Protein AF-A0A0C9YZS5-F1 (afdb_monomer_lite)

Organism: NCBI:txid765257

Foldseek 3Di:
DDPDDLVNDDDDPDDQQKWKAWPFFCDGDIDSDVVVNCVGHPPGPPTDMDMDRDPVVVD

InterPro domains:
  IPR009027 Large ribosomal subunit protein bL9/RNase H1, N-terminal [SSF55658] (18-57)
  IPR011320 Ribonuclease H1, N-terminal [PF01693] (19-54)
  IPR037056 Ribonuclease H1, N-terminal domain superfamily [G3DSA:3.40.970.10] (16-58)

Secondary structure (DSSP, 8-state):
-----GGG-PPPSS--S-EEEEEESSS-EEESSHHHHHHHHTT-TT-EEEEES-GGG--

Structure (mmCIF, N/CA/C/O backbone):
data_AF-A0A0C9YZS5-F1
#
_entry.id   AF-A0A0C9YZS5-F1
#
loop_
_atom_site.group_PDB
_atom_site.id
_atom_site.type_symbol
_atom_site.label_atom_id
_atom_site.label_alt_id
_atom_site.label_comp_id
_atom_site.label_asym_id
_atom_site.label_entity_id
_atom_site.label_seq_id
_atom_site.pdbx_PDB_ins_code
_atom_site.Cartn_x
_atom_site.Cartn_y
_atom_site.Cartn_z
_atom_site.occupancy
_atom_site.B_iso_or_equiv
_atom_site.auth_seq_id
_atom_site.auth_comp_id
_atom_site.auth_asym_id
_atom_site.auth_atom_id
_atom_site.pdbx_PDB_model_num
ATOM 1 N N . MET A 1 1 ? -5.386 9.219 -15.485 1.00 39.75 1 MET A N 1
ATOM 2 C CA . MET A 1 1 ? -5.897 8.626 -14.232 1.00 39.75 1 MET A CA 1
ATOM 3 C C . MET A 1 1 ? -5.588 9.619 -13.125 1.00 39.75 1 MET A C 1
ATOM 5 O O . MET A 1 1 ? -4.440 10.036 -13.043 1.00 39.75 1 MET A O 1
ATOM 9 N N . GLN A 1 2 ? -6.595 10.130 -12.411 1.00 40.81 2 GLN A N 1
ATOM 10 C CA . GLN A 1 2 ? -6.369 11.111 -11.341 1.00 40.81 2 GLN A CA 1
ATOM 11 C C . GLN A 1 2 ? -5.647 10.423 -10.171 1.00 40.81 2 GLN A C 1
ATOM 13 O O . GLN A 1 2 ? -6.019 9.295 -9.845 1.00 40.81 2 GLN A O 1
ATOM 18 N N . PRO A 1 3 ? -4.631 11.052 -9.553 1.00 46.59 3 PRO A N 1
ATOM 19 C CA . PRO A 1 3 ? -4.045 10.518 -8.335 1.00 46.59 3 PRO A CA 1
ATOM 20 C C . PRO A 1 3 ? -5.123 10.490 -7.249 1.00 46.59 3 PRO A C 1
ATOM 22 O O . PRO A 1 3 ? -5.915 11.424 -7.122 1.00 46.59 3 PRO A O 1
ATOM 25 N N . ILE A 1 4 ? -5.177 9.387 -6.509 1.00 55.00 4 ILE A N 1
ATOM 26 C CA . ILE A 1 4 ? -6.004 9.223 -5.313 1.00 55.00 4 ILE A CA 1
ATOM 27 C C . ILE A 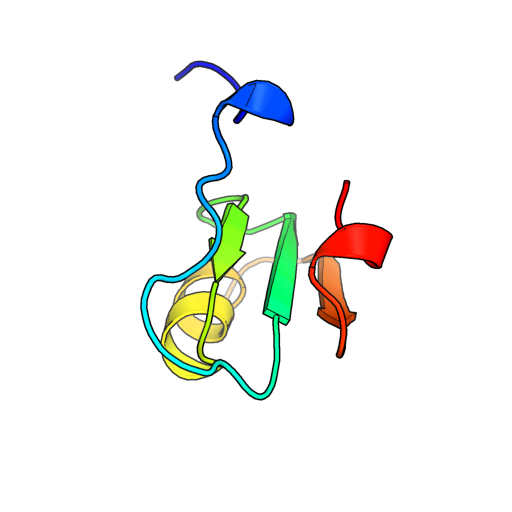1 4 ? -5.773 10.409 -4.368 1.00 55.00 4 ILE A C 1
ATOM 29 O O . ILE A 1 4 ? -4.726 10.526 -3.740 1.00 55.00 4 ILE A O 1
ATOM 33 N N . HIS A 1 5 ? -6.746 11.320 -4.322 1.00 51.56 5 HIS A N 1
ATOM 34 C CA . HIS A 1 5 ? -6.776 12.420 -3.367 1.00 51.56 5 HIS A CA 1
ATOM 35 C C . HIS A 1 5 ? -7.082 11.846 -1.972 1.00 51.56 5 HIS A C 1
ATOM 37 O O . HIS A 1 5 ? -7.978 10.998 -1.890 1.00 51.56 5 HIS A O 1
ATOM 43 N N . PRO A 1 6 ? -6.404 12.295 -0.900 1.00 56.25 6 PRO A N 1
ATOM 44 C CA . PRO A 1 6 ? -6.619 11.820 0.472 1.00 56.25 6 PRO A CA 1
ATOM 45 C C . PRO A 1 6 ? -8.103 11.739 0.873 1.00 56.25 6 PRO A C 1
ATOM 47 O O . PRO A 1 6 ? -8.549 10.742 1.434 1.00 56.25 6 PRO A O 1
ATOM 50 N N . ASP A 1 7 ? -8.900 12.727 0.455 1.00 57.41 7 ASP A N 1
ATOM 51 C CA . ASP A 1 7 ? -10.343 12.805 0.744 1.00 57.41 7 ASP A CA 1
ATOM 52 C C . ASP A 1 7 ? -11.204 11.701 0.100 1.00 57.41 7 ASP A C 1
ATOM 54 O O . ASP A 1 7 ? -12.345 11.488 0.507 1.00 57.41 7 ASP A O 1
ATOM 58 N N . ASN A 1 8 ? -10.690 10.991 -0.908 1.00 60.62 8 ASN A N 1
ATOM 59 C CA . ASN A 1 8 ? -11.408 9.899 -1.575 1.00 60.62 8 ASN A CA 1
ATOM 60 C C . ASN A 1 8 ? -11.073 8.522 -0.997 1.00 60.62 8 ASN A C 1
ATOM 62 O O . ASN A 1 8 ? -11.652 7.518 -1.431 1.00 60.62 8 ASN A O 1
ATOM 66 N N . ILE A 1 9 ? -10.154 8.447 -0.032 1.00 66.25 9 ILE A N 1
ATOM 67 C CA . ILE A 1 9 ? -9.812 7.186 0.609 1.00 66.25 9 ILE A CA 1
ATOM 68 C C . ILE A 1 9 ? -10.902 6.897 1.642 1.00 66.25 9 ILE A C 1
ATOM 70 O O . ILE A 1 9 ? -10.936 7.451 2.739 1.00 66.25 9 ILE A O 1
ATOM 74 N N . LYS A 1 10 ? -11.848 6.036 1.264 1.00 66.06 10 LYS A N 1
ATOM 75 C CA . LYS A 1 10 ? -12.878 5.576 2.193 1.00 66.06 10 LYS A CA 1
ATOM 76 C C . LYS A 1 10 ? -12.243 4.612 3.191 1.00 66.06 10 LYS A C 1
ATOM 78 O O . LYS A 1 10 ? -11.576 3.669 2.752 1.00 66.06 10 LYS A O 1
ATOM 83 N N . PRO A 1 11 ? -12.477 4.799 4.500 1.00 67.50 11 PRO A N 1
ATOM 84 C CA . PRO A 1 11 ? -12.050 3.822 5.477 1.00 67.50 11 PRO A CA 1
ATOM 85 C C . PRO A 1 11 ? -12.719 2.478 5.162 1.00 67.50 11 PRO A C 1
ATOM 87 O O . PRO A 1 11 ? -13.865 2.445 4.692 1.00 67.50 11 PRO A O 1
ATOM 90 N N . PRO A 1 12 ? -12.019 1.364 5.394 1.00 67.06 12 PRO A N 1
ATOM 91 C CA . PRO A 1 12 ? -12.605 0.054 5.198 1.00 67.06 12 PRO A CA 1
ATOM 92 C C . PRO A 1 12 ? -13.816 -0.121 6.124 1.00 67.06 12 PRO A C 1
ATOM 94 O O . PRO A 1 12 ? -13.792 0.243 7.296 1.00 67.06 12 PRO A O 1
ATOM 97 N N . THR A 1 13 ? -14.897 -0.691 5.591 1.00 70.38 13 THR A N 1
ATOM 98 C CA . THR A 1 13 ? -16.138 -0.963 6.341 1.00 70.38 13 THR A CA 1
ATOM 99 C C . THR A 1 13 ? -16.029 -2.186 7.255 1.00 70.38 13 THR A C 1
ATOM 101 O O . THR A 1 13 ? -16.948 -2.477 8.015 1.00 70.38 13 THR A O 1
ATOM 104 N N . THR A 1 14 ? -14.918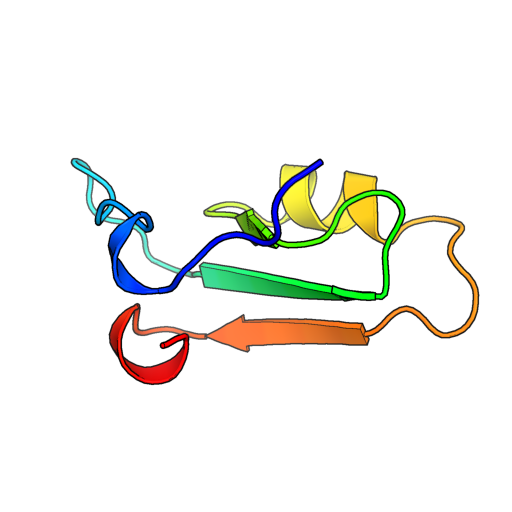 -2.916 7.172 1.00 71.50 14 THR A N 1
ATOM 105 C CA . THR A 1 14 ? -14.579 -4.078 7.998 1.00 71.50 14 THR A CA 1
ATOM 106 C C . THR A 1 14 ? -13.289 -3.807 8.769 1.00 71.50 14 THR A C 1
ATOM 108 O O . THR A 1 14 ? -12.456 -3.048 8.274 1.00 71.50 14 THR A O 1
ATOM 111 N N . PRO A 1 15 ? -13.068 -4.441 9.935 1.00 73.75 15 PRO A N 1
ATOM 112 C CA . PRO A 1 15 ? -11.791 -4.350 10.633 1.00 73.75 15 PRO A CA 1
ATOM 113 C C . PRO A 1 15 ? -10.663 -4.823 9.714 1.00 73.75 15 PRO A C 1
ATOM 115 O O . PRO A 1 15 ? -10.705 -5.943 9.205 1.00 73.75 15 PRO A O 1
ATOM 118 N N . VAL A 1 16 ? -9.678 -3.960 9.485 1.00 75.25 16 VAL A N 1
ATOM 119 C CA . VAL A 1 16 ? -8.469 -4.295 8.733 1.00 75.25 16 VAL A CA 1
ATOM 120 C C . VAL A 1 16 ? -7.304 -4.207 9.695 1.00 75.25 16 VAL A C 1
ATOM 122 O O . VAL A 1 16 ? -7.142 -3.204 10.385 1.00 75.25 16 VAL A O 1
ATOM 125 N N . ASN A 1 17 ? -6.507 -5.267 9.749 1.00 75.56 17 ASN A N 1
ATOM 126 C CA . ASN A 1 17 ? -5.377 -5.328 10.668 1.00 75.56 17 ASN A CA 1
ATOM 127 C C . ASN A 1 17 ? -4.174 -4.530 10.147 1.00 75.56 17 ASN A C 1
ATOM 129 O O . ASN A 1 17 ? -3.310 -4.151 10.932 1.00 75.56 17 ASN A O 1
ATOM 133 N N . GLU A 1 18 ? -4.075 -4.345 8.826 1.00 82.81 18 GLU A N 1
ATOM 134 C CA . GLU A 1 18 ? -2.868 -3.857 8.160 1.00 82.81 18 GLU A CA 1
ATOM 135 C C . GLU A 1 18 ? -3.203 -3.107 6.863 1.00 82.81 18 GLU A C 1
ATOM 137 O O . GLU A 1 18 ? -4.040 -3.539 6.071 1.00 82.81 18 GLU A O 1
ATOM 142 N N . PHE A 1 19 ? -2.495 -2.009 6.622 1.00 85.69 19 PHE A N 1
ATOM 143 C CA . PHE A 1 19 ? -2.560 -1.216 5.400 1.00 85.69 19 PHE A CA 1
ATOM 144 C C . PHE A 1 19 ? -1.240 -1.342 4.648 1.00 85.69 19 PHE A C 1
ATOM 146 O O . PHE A 1 19 ? -0.168 -1.293 5.250 1.00 85.69 19 PHE A O 1
ATOM 153 N N . TYR A 1 20 ? -1.311 -1.470 3.330 1.00 88.31 20 TYR A N 1
ATOM 154 C CA . TYR A 1 20 ? -0.160 -1.578 2.446 1.00 88.31 20 TYR A CA 1
ATOM 155 C C . TYR A 1 20 ? -0.195 -0.432 1.451 1.00 88.31 20 TYR A C 1
ATOM 157 O O . TYR A 1 20 ? -1.100 -0.349 0.628 1.00 88.31 20 TYR A O 1
ATOM 165 N N . VAL A 1 21 ? 0.789 0.450 1.519 1.00 89.12 21 VAL A N 1
ATOM 166 C CA . VAL A 1 21 ? 0.872 1.635 0.671 1.00 89.12 21 VAL A CA 1
ATOM 167 C C . VAL A 1 21 ? 1.897 1.371 -0.414 1.00 89.12 21 VAL A C 1
ATOM 169 O O . VAL A 1 21 ? 3.051 1.087 -0.108 1.00 89.12 21 VAL A O 1
ATOM 172 N N . VAL A 1 22 ? 1.492 1.468 -1.676 1.00 89.81 22 VAL A N 1
ATOM 173 C CA . VAL A 1 22 ? 2.373 1.372 -2.842 1.00 89.81 22 VAL A CA 1
ATOM 174 C C . VAL A 1 22 ? 2.548 2.769 -3.426 1.00 89.81 22 VAL A C 1
ATOM 176 O O . VAL A 1 22 ? 1.622 3.323 -4.018 1.00 89.81 22 VAL A O 1
ATOM 179 N N . ILE A 1 23 ? 3.748 3.327 -3.263 1.00 90.25 23 ILE A N 1
ATOM 180 C CA . ILE A 1 23 ? 4.148 4.622 -3.833 1.00 90.25 23 ILE A CA 1
ATOM 181 C C . ILE A 1 23 ? 4.719 4.426 -5.242 1.00 90.25 23 ILE A C 1
ATOM 183 O O . ILE A 1 23 ? 4.490 5.247 -6.126 1.00 90.25 23 ILE A O 1
ATOM 187 N N . VAL A 1 24 ? 5.454 3.331 -5.464 1.00 90.06 24 VAL A N 1
ATOM 188 C CA . VAL A 1 24 ? 6.010 2.966 -6.774 1.00 90.06 24 VAL A CA 1
ATOM 189 C C . VAL A 1 24 ? 5.712 1.497 -7.041 1.00 90.06 24 VAL A C 1
ATOM 191 O O . VAL A 1 24 ? 6.177 0.625 -6.307 1.00 90.06 24 VAL A O 1
ATOM 194 N N . GLY A 1 25 ? 4.956 1.236 -8.105 1.00 91.75 25 GLY A N 1
ATOM 195 C CA . GLY A 1 25 ? 4.504 -0.086 -8.528 1.00 91.75 25 GLY A CA 1
ATOM 196 C C . GLY A 1 25 ? 3.841 -0.029 -9.908 1.00 91.75 25 GLY A C 1
ATOM 197 O O . GLY A 1 25 ? 3.783 1.030 -10.529 1.00 91.75 25 GLY A O 1
ATOM 198 N N . GLN A 1 26 ? 3.323 -1.166 -10.372 1.00 91.19 26 GLN A N 1
ATOM 199 C CA . GLN A 1 26 ? 2.450 -1.276 -11.543 1.00 91.19 26 GLN A CA 1
ATOM 200 C C . GLN A 1 26 ? 1.187 -0.428 -11.353 1.00 91.19 26 GLN A C 1
ATOM 202 O O . GLN A 1 26 ? 0.701 0.187 -12.297 1.00 91.19 26 GLN A O 1
ATOM 207 N N . GLU A 1 27 ? 0.693 -0.367 -10.115 1.00 90.75 27 GLU A N 1
ATOM 208 C CA . GLU A 1 27 ? -0.381 0.525 -9.699 1.00 90.75 27 GLU A CA 1
ATOM 209 C C . GLU A 1 27 ? -0.095 1.036 -8.285 1.00 90.75 27 GLU A C 1
ATOM 211 O O . GLU A 1 27 ? 0.276 0.263 -7.398 1.00 90.75 27 GLU A O 1
ATOM 216 N N . THR A 1 28 ? -0.245 2.342 -8.089 1.00 88.88 28 THR A N 1
ATOM 217 C CA . THR A 1 28 ? -0.061 2.996 -6.793 1.00 88.88 28 THR A CA 1
ATOM 218 C C . THR A 1 28 ? -1.377 3.030 -6.030 1.00 88.88 28 THR A C 1
ATOM 220 O O . THR A 1 28 ? -2.450 3.122 -6.626 1.00 88.88 28 THR A O 1
ATOM 223 N N . GLY A 1 29 ? -1.314 2.934 -4.704 1.00 86.38 29 GLY A N 1
ATOM 224 C CA . GLY A 1 29 ? -2.527 2.878 -3.900 1.00 86.38 29 GLY A CA 1
ATOM 225 C C . GLY A 1 29 ? -2.342 2.317 -2.507 1.00 86.38 29 GLY A C 1
ATOM 226 O O . GLY A 1 29 ? -1.239 1.950 -2.105 1.00 86.38 29 GLY A O 1
ATOM 227 N N . ILE A 1 30 ? -3.455 2.257 -1.784 1.00 86.12 30 ILE A N 1
ATOM 228 C CA . ILE A 1 30 ? -3.547 1.634 -0.469 1.00 86.12 30 ILE A CA 1
ATOM 229 C C . ILE A 1 30 ? -4.319 0.335 -0.638 1.00 86.12 30 ILE A C 1
ATOM 231 O O . ILE A 1 30 ? -5.417 0.318 -1.193 1.00 86.12 30 ILE A O 1
ATOM 235 N N . PHE A 1 31 ? -3.740 -0.744 -0.141 1.00 86.31 31 PHE A N 1
ATOM 236 C CA . PHE A 1 31 ? -4.288 -2.086 -0.193 1.00 86.31 31 PHE A CA 1
ATOM 237 C C . PHE A 1 31 ? -4.475 -2.601 1.229 1.00 86.31 31 PHE A C 1
ATOM 239 O O . PHE A 1 31 ? -3.706 -2.280 2.135 1.00 86.31 31 PHE A O 1
ATOM 246 N N . TYR A 1 32 ? -5.500 -3.420 1.426 1.00 86.69 32 TYR A N 1
ATOM 247 C CA . TYR A 1 32 ? -5.872 -3.953 2.741 1.00 86.69 32 TYR A CA 1
ATOM 248 C C . TYR A 1 32 ? -5.388 -5.393 2.952 1.00 86.69 32 TYR A C 1
ATOM 250 O O . TYR A 1 32 ? -5.683 -6.020 3.966 1.00 86.69 32 TYR A O 1
ATOM 258 N N . ASN A 1 33 ? -4.661 -5.937 1.976 1.00 87.06 33 ASN A N 1
ATOM 259 C CA . ASN A 1 33 ? -4.028 -7.241 2.051 1.00 87.06 33 ASN A CA 1
ATOM 260 C C . ASN A 1 33 ? -2.696 -7.228 1.287 1.00 87.06 33 ASN A C 1
ATOM 262 O O . ASN A 1 33 ? -2.503 -6.463 0.339 1.00 87.06 33 ASN A O 1
ATOM 266 N N . TRP A 1 34 ? -1.776 -8.092 1.715 1.00 87.62 34 TRP A N 1
ATOM 267 C CA . TRP A 1 34 ? -0.461 -8.188 1.092 1.00 87.62 34 TRP A CA 1
ATOM 268 C C . TRP A 1 34 ? -0.522 -8.729 -0.335 1.00 87.62 34 TRP A C 1
ATOM 270 O O . TRP A 1 34 ? 0.238 -8.267 -1.173 1.00 87.62 34 TRP A O 1
ATOM 280 N N . ASN A 1 35 ? -1.404 -9.685 -0.635 1.00 92.25 35 ASN A N 1
ATOM 281 C CA . ASN A 1 35 ? -1.442 -10.329 -1.952 1.00 92.25 35 ASN A CA 1
ATOM 282 C C . ASN A 1 35 ? -1.740 -9.325 -3.077 1.00 92.25 35 ASN A C 1
ATOM 284 O O . ASN A 1 35 ? -1.069 -9.346 -4.109 1.00 92.25 35 ASN A O 1
ATOM 288 N N . ASP A 1 36 ? -2.677 -8.410 -2.845 1.00 90.31 36 ASP A N 1
ATOM 289 C CA . ASP A 1 36 ? -3.026 -7.341 -3.774 1.00 9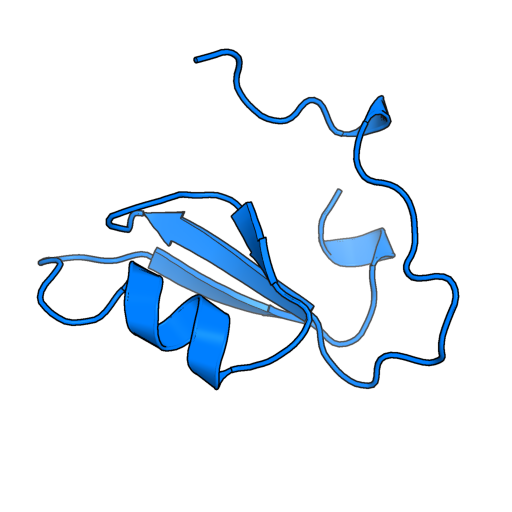0.31 36 ASP A CA 1
ATOM 290 C C . ASP A 1 36 ? -1.870 -6.348 -3.904 1.00 90.31 36 ASP A C 1
ATOM 292 O O . ASP A 1 36 ? -1.471 -6.020 -5.018 1.00 90.31 36 ASP A O 1
ATOM 296 N N . ALA A 1 37 ? -1.266 -5.922 -2.788 1.00 90.88 37 ALA A N 1
ATOM 297 C CA . ALA A 1 37 ? -0.110 -5.023 -2.812 1.00 90.88 37 ALA A CA 1
ATOM 298 C C . ALA A 1 37 ? 1.092 -5.644 -3.545 1.00 90.88 37 ALA A C 1
ATOM 300 O O . ALA A 1 37 ? 1.723 -4.999 -4.383 1.00 90.88 37 ALA A O 1
ATOM 301 N N . ALA A 1 38 ? 1.381 -6.917 -3.269 1.00 92.88 38 ALA A N 1
ATOM 302 C CA . ALA A 1 38 ? 2.459 -7.689 -3.870 1.00 92.88 38 ALA A CA 1
ATOM 303 C C . ALA A 1 38 ? 2.279 -7.788 -5.385 1.00 92.88 38 ALA A C 1
ATOM 305 O O . ALA A 1 38 ? 3.230 -7.545 -6.128 1.00 92.88 38 ALA A O 1
ATOM 306 N N . ALA A 1 39 ? 1.055 -8.049 -5.853 1.00 95.31 39 ALA A N 1
ATOM 307 C CA . ALA A 1 39 ? 0.739 -8.056 -7.277 1.00 95.31 39 ALA A CA 1
ATOM 308 C C . ALA A 1 39 ? 1.087 -6.724 -7.968 1.00 95.31 39 ALA A C 1
ATOM 310 O O . ALA A 1 39 ? 1.392 -6.720 -9.158 1.00 95.31 39 ALA A O 1
ATOM 311 N N . ARG A 1 40 ? 1.102 -5.599 -7.235 1.00 93.44 40 ARG A N 1
ATOM 312 C CA . ARG A 1 40 ? 1.460 -4.280 -7.778 1.00 93.44 40 ARG A CA 1
ATOM 313 C C . ARG A 1 40 ? 2.943 -3.949 -7.712 1.00 93.44 40 ARG A C 1
ATOM 315 O O . ARG A 1 40 ? 3.370 -3.048 -8.422 1.00 93.44 40 ARG A O 1
ATOM 322 N N . VAL A 1 41 ? 3.749 -4.640 -6.913 1.00 94.19 41 VAL A N 1
ATOM 323 C CA . VAL A 1 41 ? 5.191 -4.339 -6.790 1.00 94.19 41 VAL A CA 1
ATOM 324 C C . VAL A 1 41 ? 6.093 -5.421 -7.378 1.00 94.19 41 VAL A C 1
ATOM 326 O O . VAL A 1 41 ? 7.248 -5.147 -7.712 1.00 94.19 41 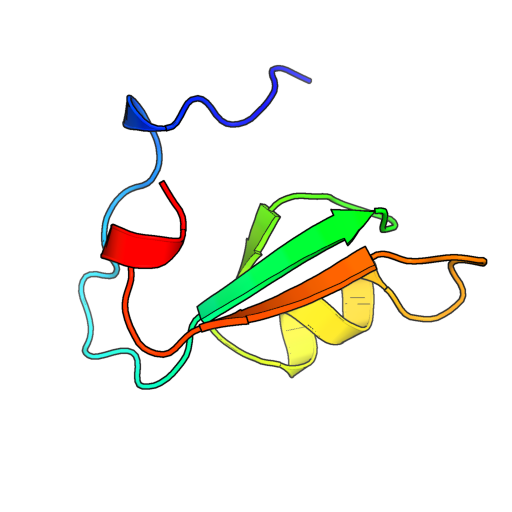VAL A O 1
ATOM 329 N N . LEU A 1 42 ? 5.575 -6.639 -7.558 1.00 94.62 42 LEU A N 1
ATOM 330 C CA . LEU A 1 42 ? 6.308 -7.743 -8.169 1.00 94.62 42 LEU A CA 1
ATOM 331 C C . LEU A 1 42 ? 6.732 -7.398 -9.604 1.00 94.62 42 LEU A C 1
ATOM 333 O O . LEU A 1 42 ? 5.947 -6.919 -10.424 1.00 94.62 42 LEU A O 1
ATOM 337 N N . GLY A 1 43 ? 8.013 -7.627 -9.898 1.00 94.00 43 GLY A N 1
ATOM 338 C CA . GLY A 1 43 ? 8.619 -7.317 -11.196 1.00 94.00 43 GLY A CA 1
ATOM 339 C C . GLY A 1 43 ? 8.906 -5.830 -11.444 1.00 94.00 43 GLY A C 1
ATOM 340 O O . GLY A 1 43 ? 9.468 -5.499 -12.484 1.00 94.00 43 GLY A O 1
ATOM 341 N N . VAL A 1 44 ? 8.578 -4.931 -10.508 1.00 93.38 44 VAL A N 1
ATOM 342 C CA . VAL A 1 44 ? 8.860 -3.494 -10.637 1.00 93.38 44 VAL A CA 1
ATOM 343 C C . VAL A 1 44 ? 10.198 -3.169 -9.982 1.00 93.38 44 VAL A C 1
ATOM 345 O O . VAL A 1 44 ? 10.362 -3.273 -8.763 1.00 93.38 44 VAL A O 1
ATOM 348 N N . ALA A 1 45 ? 11.171 -2.764 -10.799 1.00 93.81 45 ALA A N 1
ATOM 349 C CA . ALA A 1 45 ? 12.473 -2.322 -10.316 1.00 93.81 45 ALA A CA 1
ATOM 350 C C . ALA A 1 45 ? 12.331 -1.052 -9.463 1.00 93.81 45 ALA A C 1
ATOM 352 O O . ALA A 1 45 ? 11.631 -0.119 -9.851 1.00 93.81 45 ALA A O 1
ATOM 353 N N . LYS A 1 46 ? 13.033 -1.007 -8.322 1.00 93.62 46 LYS A N 1
ATOM 354 C CA . LYS A 1 46 ? 12.987 0.118 -7.368 1.00 93.62 46 LYS A CA 1
ATOM 355 C C . LYS A 1 46 ? 11.561 0.465 -6.912 1.00 93.62 46 LYS A C 1
ATOM 357 O O . LYS A 1 46 ? 11.248 1.636 -6.709 1.00 93.62 46 LYS A O 1
ATOM 362 N N . ASN A 1 47 ? 10.699 -0.545 -6.772 1.00 93.81 47 ASN A N 1
ATOM 363 C CA . ASN A 1 47 ? 9.396 -0.345 -6.152 1.00 93.81 47 ASN A CA 1
ATOM 364 C C . ASN A 1 47 ? 9.548 0.243 -4.741 1.00 93.81 47 ASN A C 1
ATOM 366 O O . ASN A 1 47 ? 10.561 0.047 -4.067 1.00 93.81 47 ASN A O 1
ATOM 370 N N . VAL A 1 48 ? 8.525 0.978 -4.318 1.00 92.00 48 VAL A N 1
ATOM 371 C CA . VAL A 1 48 ? 8.465 1.634 -3.015 1.00 92.00 48 VAL A CA 1
ATOM 372 C C . VAL A 1 48 ? 7.105 1.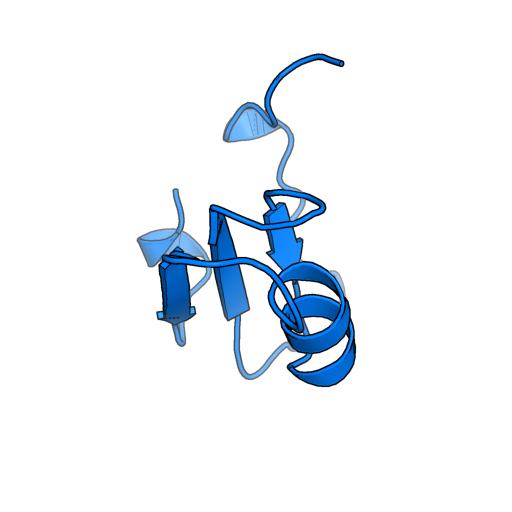316 -2.442 1.00 92.00 48 VAL A C 1
ATOM 374 O O . VAL A 1 48 ? 6.077 1.728 -2.985 1.00 92.00 48 VAL A O 1
ATOM 377 N N . HIS A 1 49 ? 7.115 0.568 -1.352 1.00 91.94 49 HIS A N 1
ATOM 378 C CA . HIS A 1 49 ? 5.928 0.228 -0.600 1.00 91.94 49 HIS A CA 1
ATOM 379 C C . HIS A 1 49 ? 6.259 0.169 0.886 1.00 91.94 49 HIS A C 1
ATOM 381 O O . HIS A 1 49 ? 7.402 -0.087 1.265 1.00 91.94 49 HIS A O 1
ATOM 387 N N . PHE A 1 50 ? 5.262 0.401 1.729 1.00 89.31 50 PHE A N 1
ATOM 388 C CA . PHE A 1 50 ? 5.395 0.244 3.170 1.00 89.31 50 PHE A CA 1
ATOM 389 C C . PHE A 1 50 ? 4.083 -0.239 3.777 1.00 89.31 50 PHE A C 1
ATOM 391 O O . PHE A 1 50 ? 3.006 -0.071 3.205 1.00 89.31 50 PHE A O 1
ATOM 398 N N . LYS A 1 51 ? 4.196 -0.880 4.936 1.00 87.31 51 LYS A N 1
ATOM 399 C CA . LYS A 1 51 ? 3.065 -1.376 5.711 1.00 87.31 51 LYS A CA 1
ATOM 400 C C . LYS A 1 51 ? 2.834 -0.456 6.897 1.00 87.31 51 LYS A C 1
ATOM 402 O O . LYS A 1 51 ? 3.791 -0.043 7.546 1.00 87.31 51 LYS A O 1
ATOM 407 N N . CYS A 1 52 ? 1.572 -0.200 7.199 1.00 82.56 52 CYS A N 1
ATOM 408 C CA . CYS A 1 52 ? 1.161 0.592 8.339 1.00 82.56 52 CYS A CA 1
ATOM 409 C C . CYS A 1 52 ? 0.026 -0.092 9.110 1.00 82.56 52 CYS A C 1
ATOM 411 O O . CYS A 1 52 ? -0.765 -0.834 8.528 1.00 82.56 52 CYS A O 1
ATOM 413 N N . ALA A 1 53 ? -0.047 0.138 10.421 1.00 73.44 53 ALA A N 1
ATOM 414 C CA . ALA A 1 53 ? -1.098 -0.421 11.272 1.00 73.44 53 ALA A CA 1
ATOM 415 C C . ALA A 1 53 ? -2.336 0.483 11.335 1.00 73.44 53 ALA A C 1
ATOM 417 O O . ALA A 1 53 ? -3.438 -0.006 11.579 1.00 73.44 53 ALA A O 1
ATOM 418 N N . THR A 1 54 ? -2.179 1.790 11.099 1.00 66.62 54 THR A N 1
ATOM 419 C CA . THR A 1 54 ? -3.283 2.745 11.192 1.00 66.62 54 THR A CA 1
ATOM 420 C C . THR A 1 54 ? -3.496 3.489 9.880 1.00 66.62 54 THR A C 1
ATOM 422 O O . THR A 1 54 ? -2.559 3.943 9.229 1.00 66.62 54 THR A O 1
ATOM 425 N N . PHE A 1 55 ? -4.764 3.636 9.498 1.00 62.69 55 PHE A N 1
ATOM 426 C CA . PHE A 1 55 ? -5.178 4.406 8.322 1.00 62.69 55 PHE A CA 1
ATOM 427 C C . PHE A 1 55 ? -4.757 5.883 8.408 1.00 62.69 55 PHE A C 1
ATOM 429 O O . PHE A 1 55 ? -4.552 6.541 7.396 1.00 62.69 55 PHE A O 1
ATOM 436 N N . GLN A 1 56 ? -4.606 6.395 9.630 1.00 62.47 56 GLN A N 1
ATOM 437 C CA . GLN A 1 56 ? -4.300 7.793 9.916 1.00 62.47 56 GLN A CA 1
ATOM 438 C C . GLN A 1 56 ? -2.837 8.166 9.622 1.00 62.47 56 GLN A C 1
ATOM 440 O O . GLN A 1 56 ? -2.553 9.328 9.374 1.00 62.47 56 GLN A O 1
ATOM 445 N N . GLU A 1 57 ? -1.927 7.190 9.610 1.00 59.78 57 GLU A N 1
ATOM 446 C CA . GLU A 1 57 ? -0.517 7.366 9.218 1.00 59.78 57 GLU A CA 1
ATOM 447 C C . GLU A 1 57 ? -0.307 7.313 7.692 1.00 59.78 57 GLU A C 1
ATOM 449 O O . GLU A 1 57 ? 0.803 7.524 7.209 1.00 59.78 57 GLU A O 1
ATOM 454 N N . VAL A 1 58 ? -1.353 6.981 6.929 1.00 55.84 58 VAL A N 1
ATOM 455 C CA . VAL A 1 58 ? -1.298 6.797 5.469 1.00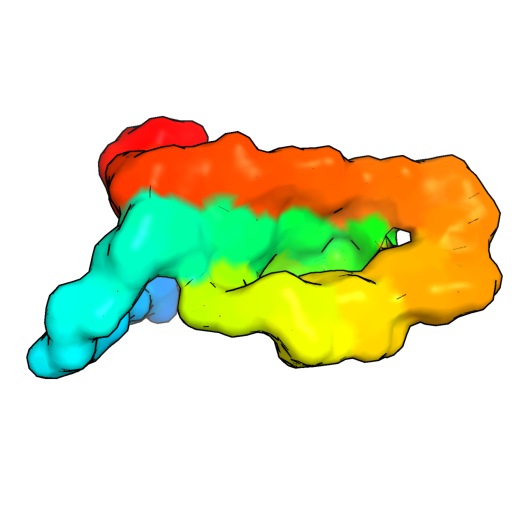 55.84 58 VAL A CA 1
ATOM 456 C C . VAL A 1 58 ? -1.802 8.036 4.700 1.00 55.84 58 VAL A C 1
ATOM 458 O O . VAL A 1 58 ? -1.606 8.121 3.486 1.00 55.84 58 VAL A O 1
ATOM 461 N N . LEU A 1 59 ? -2.425 8.992 5.398 1.00 57.06 59 LEU A N 1
ATOM 462 C CA . LEU A 1 59 ? -2.907 10.280 4.879 1.00 57.06 59 LEU A CA 1
ATOM 463 C C . LEU A 1 59 ? -1.847 11.374 5.048 1.00 57.06 59 LEU A C 1
ATOM 465 O O . LEU A 1 59 ? -1.660 12.143 4.079 1.00 57.06 59 LEU A O 1
#

Radius of gyration: 11.3 Å; chains: 1; bounding box: 29×23×26 Å

Sequence (59 aa):
MQPIHPDNIKPPTTPVNEFYVVIVGQETGIFYNWNDAAARVLGVAKNVHFKCATFQEVL

pLDDT: mean 78.54, std 15.57, range [39.75, 95.31]

=== Feature glossary ===
Annotated list of the representations used here:

Nearest PDB structures. The Foldseek neighbor list gives the closest experimentally determined structures in the PDB, ranked by structural alignment. TM-score near 1 means near-identical fold; near 0.3 means only rough topology match. This is how one finds what a novel AlphaFold prediction most resembles in the solved-structure universe.

Foldseek 3Di. Foldseek's 3Di representation compresses backbone geometry into a per-residue letter drawn from a learned twenty-state alphabet. It captures the tertiary interaction pattern around each residue — which residues are packed against it in space, regardless of where they are in sequence.

Radius of gyration, Cα contacts, bounding box. Radius of gyration (Rg) is the root-mean-square distance of Cα atoms from their centroid — a single number for overall size and compactness. A globular domain of N residues has Rg ≈ 2.2·N^0.38 Å; an extended or disordered chain has a much larger Rg. The Cα contact count is the number of residue pairs whose Cα atoms are within 8 Å and are more than four positions apart in sequence — a standard proxy for tertiary packing density. The bounding box is the smallest axis-aligned box enclosing all Cα atoms.

InterPro / GO / CATH / organism. The annotation block draws on four external resources. InterPro: which protein families and domains the sequence belongs to. GO: standardized terms for what the protein does, what process it participates in, and where in the cell it acts. CATH: which structural fold it has in the CATH hierarchy. Organism: the species of origin.

mmCIF coordinates. The mmCIF block holds the 3D Cartesian coordinates of each backbone atom (N, Cα, C, O) in ångströms. mmCIF is the PDB's canonical archive format — a tagged-loop text representation of the atomic model.

pLDDT. pLDDT is the predicted lDDT-Cα score: AlphaFold's confidence that the local environment of each residue (all inter-atomic distances within 15 Å) is correctly placed. It is a per-residue number between 0 and 100, with higher meaning more reliable.

Backbone torsions (φ/ψ). φ (phi) and ψ (psi) are the two rotatable backbone dihedrals per residue: φ is the C(i-1)–N–Cα–C torsion, ψ is the N–Cα–C–N(i+1) torsion, both in degrees on (−180°, 180°]. α-helical residues cluster near (−60°, −45°); β-strand residues near (−120°, +130°). A Ramachandran plot is simply a scatter of (φ, ψ) for every residue.

B-factor. For experimental (PDB) structures, the B-factor (temperature factor) quantifies the positional spread of each atom in the crystal — a combination of thermal vibration and static disorder — in units of Å². High B-factors mark flexible loops or poorly resolved regions; low B-factors mark the rigid, well-ordered core.

Secondary structure (3-state, P-SEA). SS3 is a coarse helix/strand/coil call (letters a/b/c) made by the P-SEA algorithm from inter-Cα distances and dihedrals. It is less detailed than DSSP but needs only Cα positions.

Predicted aligned error. Predicted aligned error is AlphaFold's pairwise confidence. Unlike pLDDT (per-residue), PAE is per-residue-pair and captures whether two parts of the structure are correctly placed relative to each other. Units are ångströms of expected positional error.

Solvent-accessible surface area. Solvent-accessible surface area (SASA) is the area in Å² traced out by the centre of a 1.4 Å probe sphere (a water molecule) rolled over the protein's van der Waals surface (Shrake–Rupley / Lee–Richards construction). Buried residues have near-zero SASA; fully exposed residues can exceed 200 Å². The total SASA scales roughly with the number of surface residues.

Secondary structure (8-state, DSSP). The SS8 string is DSSP's per-residue secondary-structure call. α-helix (H) means an i→i+4 H-bond ladder; β-strand (E) means the residue participates in a β-sheet; 3₁₀ (G) and π (I) are tighter and wider helices; T/S are turns/bends; '-' is loop.

Rendered structure images. Structure images are PyMOL renders from six orthogonal camera directions. Cartoon representation draws helices as coils and strands as arrows; sticks shows the backbone as bonds; surface shows the solvent-excluded envelope. Rainbow coloring maps sequence position to hue (blue→red, N→C); chain coloring assigns a distinct color per polypeptide.

Sequence. The amino-acid sequence is the protein's primary structure: the linear order of residues from the N-terminus to the C-terminus, written in one-letter code. Everything else here — the 3D coordinates, the secondary structure, the domain annotations — is ultimately a consequence of this string.

Contact-map, Ramachandran, and PAE plots. Three diagnostic plots accompany the record. The Cα contact map visualizes the tertiary structure as a 2D adjacency matrix (8 Å cutoff, sequence-local contacts suppressed). The Ramachandran plot shows the distribution of backbone (φ, ψ) torsions, with points in the α and β basins reflecting secondary structure content. The PAE plot shows AlphaFold's inter-residue confidence as a color matrix.